Protein AF-A0A835SVF2-F1 (afdb_monomer)

Radius of gyration: 23.12 Å; Cα contacts (8 Å, |Δi|>4): 24; chains: 1; bounding box: 66×24×52 Å

InterPro domains:
  IPR026771 Transmembrane protein 218 [PTHR31622] (1-108)

Mean predicted aligned error: 14.04 Å

Secondary structure (DSSP, 8-state):
-HHHHHHHHHHHHHHHHHHHHHHHHHTTSTTHHHHHHHHHHHHHHHHHHHHHS---SSPPPPPTT--TTHHHHHHHHHHHHHHHHHHHHHHHHHHHSPP--SS---HHHHHHHHHHH-

Sequence (118 aa):
MVAGVGVGVFLIFFFLALSIAICLIGSRTKFRWAIYTASAAMFGIVALVLIASPKGTQPPKPPYGYNQTIIPMAIIMSFLCLGVLLGGLFLLVAHVLPPLYARPLSYHLDILEERRRT

Foldseek 3Di:
DVVVVVVLLVVLVVLVVVLVVQLLVLVPDPPNPVSNVVSVVVSVVSVVCVVPPDDPPDDPDDPPPDDPVPVVVVVVVSVVVVVVVVVVVVVVSCVPDDPPPPPPPDVVVVVVVVVVVD

pLDDT: mean 70.43, std 7.23, range [46.84, 80.88]

Structure (mmCIF, N/CA/C/O backbone):
data_AF-A0A835SVF2-F1
#
_entry.id   AF-A0A835SVF2-F1
#
loop_
_atom_site.group_PDB
_atom_site.id
_atom_site.type_symbol
_atom_site.label_atom_id
_atom_site.label_alt_id
_atom_site.label_comp_id
_atom_site.label_asym_id
_atom_site.label_entity_id
_atom_site.label_seq_id
_atom_site.pdbx_PDB_ins_code
_atom_site.Cartn_x
_atom_site.Cartn_y
_atom_site.Cartn_z
_atom_site.occupancy
_atom_site.B_iso_or_equiv
_atom_site.auth_seq_id
_atom_site.auth_comp_id
_atom_site.auth_asym_id
_atom_site.auth_atom_id
_atom_site.pdbx_PDB_model_num
ATOM 1 N N . MET A 1 1 ? -19.468 -2.975 14.981 1.00 46.84 1 MET A N 1
ATOM 2 C CA . MET A 1 1 ? -18.316 -2.040 14.982 1.00 46.84 1 MET A CA 1
ATOM 3 C C . MET A 1 1 ? -17.042 -2.657 14.426 1.00 46.84 1 MET A C 1
ATOM 5 O O . MET A 1 1 ? -16.422 -2.029 13.581 1.00 46.84 1 MET A O 1
ATOM 9 N N . VAL A 1 2 ? -16.700 -3.896 14.799 1.00 50.59 2 VAL A N 1
ATOM 10 C CA . VAL A 1 2 ? -15.557 -4.640 14.224 1.00 50.59 2 VAL A CA 1
ATOM 11 C C . VAL A 1 2 ? -15.652 -4.781 12.696 1.00 50.59 2 VAL A C 1
ATOM 13 O O . VAL A 1 2 ? -14.657 -4.599 12.003 1.00 50.59 2 VAL A O 1
ATOM 16 N N . ALA A 1 3 ? -16.862 -4.992 12.162 1.00 53.47 3 ALA A N 1
ATOM 17 C CA . ALA A 1 3 ? -17.088 -5.105 10.719 1.00 53.47 3 ALA A CA 1
ATOM 18 C C . ALA A 1 3 ? -16.679 -3.846 9.924 1.00 53.47 3 ALA A C 1
ATOM 20 O O . ALA A 1 3 ? -16.124 -3.973 8.843 1.00 53.47 3 ALA A O 1
ATOM 21 N N . GLY A 1 4 ? -16.885 -2.635 10.459 1.00 59.44 4 GLY A N 1
ATOM 22 C CA . GLY A 1 4 ? -16.546 -1.395 9.743 1.00 59.44 4 GLY A CA 1
ATOM 23 C C . GLY A 1 4 ? -15.038 -1.153 9.646 1.00 59.44 4 GLY A C 1
ATOM 24 O O . GLY A 1 4 ? -14.535 -0.773 8.592 1.00 59.44 4 GLY A O 1
ATOM 25 N N . VAL A 1 5 ? -14.305 -1.443 10.727 1.00 64.31 5 VAL A N 1
ATOM 26 C CA . VAL A 1 5 ? -12.836 -1.356 10.743 1.00 64.31 5 VAL A CA 1
ATOM 27 C C . VAL A 1 5 ? -12.238 -2.414 9.815 1.00 64.31 5 VAL A C 1
ATOM 29 O O . VAL A 1 5 ? -11.357 -2.098 9.021 1.00 64.31 5 VAL A O 1
ATOM 32 N N . GLY A 1 6 ? -12.771 -3.641 9.849 1.00 64.38 6 GLY A N 1
ATOM 33 C CA . GLY A 1 6 ? -12.344 -4.721 8.958 1.00 64.38 6 GLY A CA 1
ATOM 34 C C . GLY A 1 6 ? -12.550 -4.390 7.480 1.00 64.38 6 GLY A C 1
ATOM 35 O O . GLY A 1 6 ? -11.632 -4.567 6.687 1.00 64.38 6 GLY A O 1
ATOM 36 N N . VAL A 1 7 ? -13.713 -3.842 7.112 1.00 70.31 7 VAL A N 1
ATOM 37 C CA . VAL A 1 7 ? -14.015 -3.461 5.720 1.00 70.31 7 VAL A CA 1
ATOM 38 C C . VAL A 1 7 ? -13.109 -2.326 5.237 1.00 70.31 7 VAL A C 1
ATOM 40 O O . VAL A 1 7 ? -12.603 -2.393 4.120 1.00 70.31 7 VAL A O 1
ATOM 43 N N . GLY A 1 8 ? -12.843 -1.315 6.071 1.00 69.44 8 GLY A N 1
ATOM 44 C CA . GLY A 1 8 ? -11.928 -0.224 5.716 1.00 69.44 8 GLY A CA 1
ATOM 45 C C . GLY A 1 8 ? -10.496 -0.711 5.481 1.00 69.44 8 GLY A C 1
ATOM 46 O O . GLY A 1 8 ? -9.892 -0.393 4.460 1.00 69.44 8 GLY A O 1
ATOM 47 N N . VAL A 1 9 ? -9.976 -1.543 6.387 1.00 71.19 9 VAL A N 1
ATOM 48 C CA . VAL A 1 9 ? -8.636 -2.139 6.255 1.00 71.19 9 VAL A CA 1
ATOM 49 C C . VAL A 1 9 ? -8.558 -3.060 5.032 1.00 71.19 9 VAL A C 1
ATOM 51 O O . VAL A 1 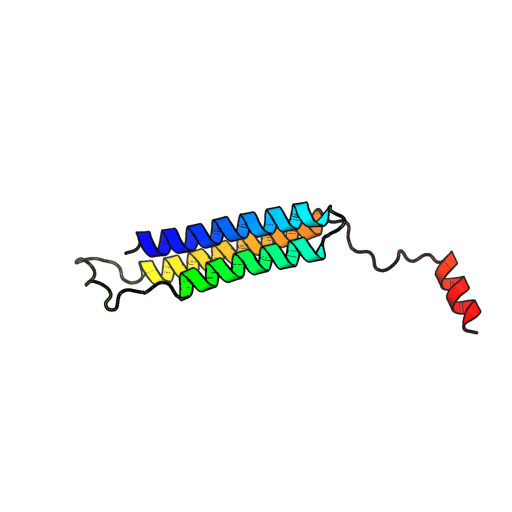9 ? -7.582 -3.001 4.287 1.00 71.19 9 VAL A O 1
ATOM 54 N N . PHE A 1 10 ? -9.597 -3.859 4.776 1.00 72.69 10 PHE A N 1
ATOM 55 C CA . PHE A 1 10 ? -9.665 -4.742 3.611 1.00 72.69 10 PHE A CA 1
ATOM 56 C C . PHE A 1 10 ? -9.679 -3.964 2.288 1.00 72.69 10 PHE A C 1
ATOM 58 O O . PHE A 1 10 ? -8.969 -4.327 1.352 1.00 72.69 10 PHE A O 1
ATOM 65 N N . LEU A 1 11 ? -10.431 -2.862 2.212 1.00 75.19 11 LEU A N 1
ATOM 66 C CA . LEU A 1 11 ? -10.450 -1.998 1.031 1.00 75.19 11 LEU A CA 1
ATOM 67 C C . LEU A 1 11 ? -9.089 -1.346 0.785 1.00 75.19 11 LEU A C 1
ATOM 69 O O . LEU A 1 11 ? -8.611 -1.373 -0.346 1.00 75.19 11 LEU A O 1
ATOM 73 N N . ILE A 1 12 ? -8.433 -0.822 1.827 1.00 74.31 12 ILE A N 1
ATOM 74 C CA . ILE A 1 12 ? -7.072 -0.275 1.702 1.00 74.31 12 ILE A CA 1
ATOM 75 C C . ILE A 1 12 ? -6.126 -1.352 1.165 1.00 74.31 12 ILE A C 1
ATOM 77 O O . ILE A 1 12 ? -5.353 -1.079 0.249 1.00 74.31 12 ILE A O 1
ATOM 81 N N . PHE A 1 13 ? -6.219 -2.577 1.687 1.00 71.88 13 PHE A N 1
ATOM 82 C CA . PHE A 1 13 ? -5.396 -3.700 1.249 1.00 71.88 13 PHE A CA 1
ATOM 83 C C . PHE A 1 13 ? -5.615 -4.046 -0.231 1.00 71.88 13 PHE A C 1
ATOM 85 O O . PHE A 1 13 ? -4.657 -4.186 -0.992 1.00 71.88 13 PHE A O 1
ATOM 92 N N . PHE A 1 14 ? -6.874 -4.130 -0.660 1.00 75.75 14 PHE A N 1
ATOM 93 C CA . PHE A 1 14 ? -7.238 -4.417 -2.044 1.00 75.75 14 PHE A CA 1
ATOM 94 C C . PHE A 1 14 ? -6.754 -3.322 -3.007 1.00 75.75 14 PHE A C 1
ATOM 96 O O . PHE A 1 14 ? -6.138 -3.620 -4.031 1.00 75.75 14 PHE A O 1
ATOM 103 N N . PHE A 1 15 ? -6.957 -2.049 -2.656 1.00 76.12 15 PHE A N 1
ATOM 104 C CA . PHE A 1 15 ? -6.486 -0.918 -3.459 1.00 76.12 15 PHE A CA 1
ATOM 105 C C . PHE A 1 15 ? -4.959 -0.820 -3.512 1.00 76.12 15 PHE A C 1
ATOM 107 O O . PHE A 1 15 ? -4.410 -0.478 -4.557 1.00 76.12 15 PHE A O 1
ATOM 114 N N . LEU A 1 16 ? -4.268 -1.144 -2.417 1.00 73.62 16 LEU A N 1
ATOM 115 C CA . LEU A 1 16 ? -2.809 -1.205 -2.369 1.00 73.62 16 LEU A CA 1
ATOM 116 C C . LEU A 1 16 ? -2.269 -2.325 -3.272 1.00 73.62 16 LEU A C 1
ATOM 118 O O . LEU A 1 16 ? -1.357 -2.100 -4.059 1.00 73.62 16 LEU A O 1
ATOM 122 N N . ALA A 1 17 ? -2.846 -3.526 -3.205 1.00 72.19 17 ALA A N 1
ATOM 123 C CA . ALA A 1 17 ? -2.434 -4.636 -4.060 1.00 72.19 17 ALA A CA 1
ATOM 124 C C . ALA A 1 17 ? -2.643 -4.311 -5.550 1.00 72.19 17 ALA A C 1
ATOM 126 O O . ALA A 1 17 ? -1.754 -4.549 -6.371 1.00 72.19 17 ALA A O 1
ATOM 127 N N . LEU A 1 18 ? -3.784 -3.702 -5.894 1.00 72.31 18 LEU A N 1
ATOM 128 C CA . LEU A 1 18 ? -4.065 -3.238 -7.253 1.00 72.31 18 LEU A CA 1
ATOM 129 C C . LEU A 1 18 ? -3.102 -2.140 -7.705 1.00 72.31 18 LEU A C 1
ATOM 131 O O . LEU A 1 18 ? -2.600 -2.206 -8.826 1.00 72.31 18 LEU A O 1
ATOM 135 N N . SER A 1 19 ? -2.812 -1.150 -6.856 1.00 69.94 19 SER A N 1
ATOM 136 C CA . SER A 1 19 ? -1.905 -0.059 -7.221 1.00 69.94 19 SER A CA 1
ATOM 137 C C . SER A 1 19 ? -0.510 -0.590 -7.538 1.00 69.94 19 SER A C 1
ATOM 139 O O . SER A 1 19 ? 0.089 -0.172 -8.529 1.00 69.94 19 SER A O 1
ATOM 141 N N . ILE A 1 20 ? -0.024 -1.580 -6.784 1.00 70.25 20 ILE A N 1
ATOM 142 C CA . ILE A 1 20 ? 1.284 -2.170 -7.049 1.00 70.25 20 ILE A CA 1
ATOM 143 C C . ILE A 1 20 ? 1.265 -3.067 -8.294 1.00 70.25 20 ILE A C 1
ATOM 145 O O . ILE A 1 20 ? 2.205 -3.015 -9.087 1.00 70.25 20 ILE A O 1
ATOM 149 N N . ALA A 1 21 ? 0.195 -3.833 -8.530 1.00 69.81 21 ALA A N 1
ATOM 150 C CA . ALA A 1 21 ? 0.039 -4.594 -9.771 1.00 69.81 21 ALA A CA 1
ATOM 151 C C . ALA A 1 21 ? 0.073 -3.672 -11.006 1.00 69.81 21 ALA A C 1
ATOM 153 O O . ALA A 1 21 ? 0.785 -3.945 -11.974 1.00 69.81 21 ALA A O 1
ATOM 154 N N . ILE A 1 22 ? -0.619 -2.530 -10.938 1.00 70.50 22 ILE A N 1
ATOM 155 C CA . ILE A 1 22 ? -0.616 -1.500 -11.985 1.00 70.50 22 ILE A CA 1
ATOM 156 C C . ILE A 1 22 ? 0.779 -0.877 -12.136 1.00 70.50 22 ILE A C 1
ATOM 158 O O . ILE A 1 22 ? 1.243 -0.692 -13.259 1.00 70.50 22 ILE A O 1
ATOM 162 N N . CYS A 1 23 ? 1.487 -0.607 -11.036 1.00 70.50 23 CYS A N 1
ATOM 163 C CA . CYS A 1 23 ? 2.875 -0.133 -11.061 1.00 70.50 23 CYS A CA 1
ATOM 164 C C . CYS A 1 23 ? 3.830 -1.132 -11.734 1.00 70.50 23 CYS A C 1
ATOM 166 O O . CYS A 1 23 ? 4.692 -0.733 -12.518 1.00 70.50 23 CYS A O 1
ATOM 168 N N . LEU A 1 24 ? 3.680 -2.430 -11.457 1.00 66.62 24 LEU A N 1
ATOM 169 C CA . LEU A 1 24 ? 4.486 -3.493 -12.061 1.00 66.62 24 LEU A CA 1
ATOM 170 C C . LEU A 1 24 ? 4.245 -3.601 -13.570 1.00 66.62 24 LEU A C 1
ATOM 172 O O . LEU A 1 24 ? 5.200 -3.636 -14.348 1.00 66.62 24 LEU A O 1
ATOM 176 N N . ILE A 1 25 ? 2.978 -3.591 -13.988 1.00 69.38 25 ILE A N 1
ATOM 177 C CA . ILE A 1 25 ? 2.587 -3.593 -15.404 1.00 69.38 25 ILE A CA 1
ATOM 178 C C . ILE A 1 25 ? 3.088 -2.312 -16.090 1.00 69.38 25 ILE A C 1
ATOM 180 O O . ILE A 1 25 ? 3.687 -2.365 -17.165 1.00 69.38 25 ILE A O 1
ATOM 184 N N . GLY A 1 26 ? 2.929 -1.161 -15.435 1.00 64.19 26 GLY A N 1
ATOM 185 C CA . GLY A 1 26 ? 3.365 0.143 -15.927 1.00 64.19 26 GLY A CA 1
ATOM 186 C C . GLY A 1 26 ? 4.875 0.260 -16.113 1.00 64.19 26 GLY A C 1
ATOM 187 O O . GLY A 1 26 ? 5.322 0.904 -17.064 1.00 64.19 26 GLY A O 1
ATOM 188 N N . SER A 1 27 ? 5.669 -0.432 -15.288 1.00 63.97 27 SER A N 1
ATOM 189 C CA . SER A 1 27 ? 7.132 -0.487 -15.405 1.00 63.97 27 SER A CA 1
ATOM 190 C C . SER A 1 27 ? 7.617 -1.093 -16.732 1.00 63.97 27 SER A C 1
ATOM 192 O O . SER A 1 27 ? 8.739 -0.819 -17.167 1.00 63.97 27 SER A O 1
ATOM 194 N N . ARG A 1 28 ? 6.779 -1.867 -17.435 1.00 64.38 28 ARG A N 1
ATOM 195 C CA . ARG A 1 28 ? 7.079 -2.397 -18.778 1.00 64.38 28 ARG A CA 1
ATOM 196 C C . ARG A 1 28 ? 6.759 -1.417 -19.915 1.00 64.38 28 ARG A C 1
ATOM 198 O O . ARG A 1 28 ? 7.152 -1.669 -21.049 1.00 6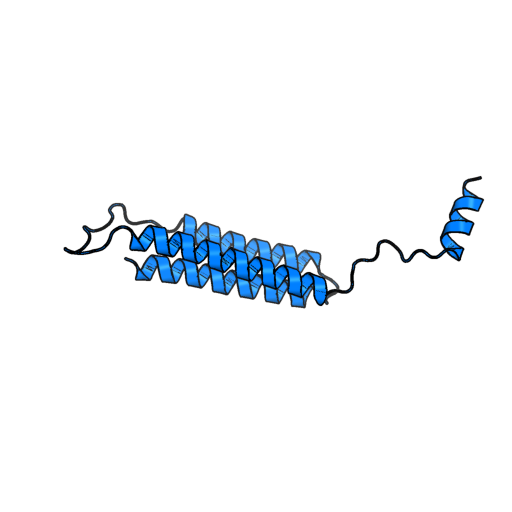4.38 28 ARG A O 1
ATOM 205 N N . THR A 1 29 ? 6.068 -0.312 -19.639 1.00 68.44 29 THR A N 1
ATOM 206 C CA . THR A 1 29 ? 5.611 0.642 -20.663 1.00 68.44 29 THR A CA 1
ATOM 207 C C . THR A 1 29 ? 6.539 1.856 -20.783 1.00 68.44 29 THR A C 1
ATOM 209 O O . THR A 1 29 ? 7.289 2.180 -19.865 1.00 68.44 29 THR A O 1
ATOM 212 N N . LYS A 1 30 ? 6.475 2.570 -21.914 1.00 62.84 30 LYS A N 1
ATOM 213 C CA . LYS A 1 30 ? 7.297 3.766 -22.192 1.00 62.84 30 LYS A CA 1
ATOM 214 C C . LYS A 1 30 ? 6.977 4.958 -21.263 1.00 62.84 30 LYS A C 1
ATOM 216 O O . LYS A 1 30 ? 7.811 5.842 -21.109 1.00 62.84 30 LYS A O 1
ATOM 221 N N . PHE A 1 31 ? 5.811 4.956 -20.604 1.00 64.62 31 PHE A N 1
ATOM 222 C CA . PHE A 1 31 ? 5.297 6.041 -19.751 1.00 64.62 31 PHE A CA 1
ATOM 223 C C . PHE A 1 31 ? 5.321 5.696 -18.252 1.00 64.62 31 PHE A C 1
ATOM 225 O O . PHE A 1 31 ? 4.365 5.949 -17.521 1.00 64.62 31 PHE A O 1
ATOM 232 N N . ARG A 1 32 ? 6.441 5.137 -17.779 1.00 64.94 32 ARG A N 1
ATOM 233 C CA . ARG A 1 32 ? 6.647 4.691 -16.387 1.00 64.94 32 ARG A CA 1
ATOM 234 C C . ARG A 1 32 ? 6.209 5.733 -15.351 1.00 64.94 32 ARG A C 1
ATOM 236 O O . ARG A 1 32 ? 5.385 5.443 -14.492 1.00 64.94 32 ARG A O 1
ATOM 243 N N . TRP A 1 33 ? 6.724 6.956 -15.469 1.00 57.47 33 TRP A N 1
ATOM 244 C CA . TRP A 1 33 ? 6.498 8.035 -14.501 1.00 57.47 33 TRP A CA 1
ATOM 245 C C . TRP A 1 33 ? 5.030 8.444 -14.369 1.00 57.47 33 TRP A C 1
ATOM 247 O O . TRP A 1 33 ? 4.569 8.660 -13.255 1.00 57.47 33 TRP A O 1
ATOM 257 N N . ALA A 1 34 ? 4.285 8.490 -15.477 1.00 69.12 34 ALA A N 1
ATOM 258 C CA . ALA A 1 34 ? 2.872 8.866 -15.464 1.00 69.12 34 ALA A CA 1
ATOM 259 C C . ALA A 1 34 ? 1.998 7.817 -14.757 1.00 69.12 34 ALA A C 1
ATOM 261 O O . ALA A 1 34 ? 1.030 8.160 -14.086 1.00 69.12 34 ALA A O 1
ATOM 262 N N . ILE A 1 35 ? 2.354 6.536 -14.877 1.00 70.75 35 ILE A N 1
ATOM 263 C CA . ILE A 1 35 ? 1.597 5.445 -14.255 1.00 70.75 35 ILE A CA 1
ATOM 264 C C . ILE A 1 35 ? 1.869 5.393 -12.748 1.00 70.75 35 ILE A C 1
ATOM 266 O O . ILE A 1 35 ? 0.933 5.204 -11.975 1.00 70.75 35 ILE A O 1
ATOM 270 N N . TYR A 1 36 ? 3.116 5.627 -12.321 1.00 69.12 36 TYR A N 1
ATOM 271 C CA . TYR A 1 36 ? 3.463 5.717 -10.899 1.00 69.12 36 TYR A CA 1
ATOM 272 C C . TYR A 1 36 ? 2.785 6.902 -10.200 1.00 69.12 36 TYR A C 1
ATOM 274 O O . TYR A 1 36 ? 2.283 6.753 -9.088 1.00 69.12 36 TYR A O 1
ATOM 282 N N . THR A 1 37 ? 2.745 8.080 -10.830 1.00 73.56 37 THR A N 1
ATOM 283 C CA . THR A 1 37 ? 2.087 9.250 -10.229 1.00 73.56 37 THR A CA 1
ATOM 284 C C . THR A 1 37 ? 0.571 9.087 -10.193 1.00 73.56 37 THR A C 1
ATOM 286 O O . THR A 1 37 ? -0.046 9.423 -9.185 1.00 73.56 37 THR A O 1
ATOM 289 N N . ALA A 1 38 ? -0.033 8.512 -11.238 1.00 73.88 38 ALA A N 1
ATOM 290 C CA . ALA A 1 38 ? -1.467 8.242 -11.278 1.00 73.88 38 ALA A CA 1
ATOM 291 C C . ALA A 1 38 ? -1.900 7.196 -10.236 1.00 73.88 38 ALA A C 1
ATOM 293 O O . ALA A 1 38 ? -2.920 7.384 -9.569 1.00 73.88 38 ALA A O 1
ATOM 294 N N . SER A 1 39 ? -1.129 6.118 -10.052 1.00 75.25 39 SER A N 1
ATOM 295 C CA . SER A 1 39 ? -1.437 5.089 -9.051 1.00 75.25 39 SER A CA 1
ATOM 296 C C . SER A 1 39 ? -1.268 5.609 -7.620 1.00 75.25 39 SER A C 1
ATOM 298 O O . SER A 1 39 ? -2.126 5.356 -6.771 1.00 75.25 39 SER A O 1
ATOM 300 N N . ALA A 1 40 ? -0.219 6.398 -7.361 1.00 74.88 40 ALA A N 1
ATOM 301 C CA . ALA A 1 40 ? -0.007 7.055 -6.075 1.00 74.88 40 ALA A CA 1
ATOM 302 C C . ALA A 1 40 ? -1.112 8.079 -5.764 1.00 74.88 40 ALA A C 1
ATOM 304 O O . ALA A 1 40 ? -1.613 8.118 -4.640 1.00 74.88 40 ALA A O 1
ATOM 305 N N . ALA A 1 41 ? -1.542 8.861 -6.760 1.00 77.06 41 ALA A N 1
ATOM 306 C CA . ALA A 1 41 ? -2.636 9.819 -6.615 1.00 77.06 41 ALA A CA 1
ATOM 307 C C . ALA A 1 41 ? -3.974 9.123 -6.316 1.00 77.06 41 ALA A C 1
ATOM 309 O O . ALA A 1 41 ? -4.660 9.511 -5.374 1.00 77.06 41 ALA A O 1
ATOM 310 N N . MET A 1 42 ? -4.319 8.057 -7.050 1.00 73.94 42 MET A N 1
ATOM 311 C CA . MET A 1 42 ? -5.510 7.233 -6.787 1.00 73.94 42 MET A CA 1
ATOM 312 C C . MET A 1 42 ? -5.531 6.703 -5.349 1.00 73.94 42 MET A C 1
ATOM 314 O O . MET A 1 42 ? -6.534 6.848 -4.650 1.00 73.94 42 MET A O 1
ATOM 318 N N . PHE A 1 43 ? -4.415 6.138 -4.878 1.00 77.12 43 PHE A N 1
ATOM 319 C CA . PHE A 1 43 ? -4.317 5.631 -3.509 1.00 77.12 43 PHE A CA 1
ATOM 320 C C . PHE A 1 43 ? -4.435 6.753 -2.467 1.00 77.12 43 PHE A C 1
ATOM 322 O O . PHE A 1 43 ? -5.157 6.609 -1.480 1.00 77.12 43 PHE A O 1
ATOM 329 N N . GLY A 1 44 ? -3.785 7.896 -2.709 1.00 76.69 44 GLY A N 1
ATOM 330 C CA . GLY A 1 44 ? -3.867 9.072 -1.843 1.00 76.69 44 GLY A CA 1
ATOM 331 C C . GLY A 1 44 ? -5.289 9.620 -1.712 1.00 76.69 44 GLY A C 1
ATOM 332 O O . GLY A 1 44 ? -5.718 9.946 -0.608 1.00 76.69 44 GLY A O 1
ATOM 333 N N . ILE A 1 45 ? -6.052 9.654 -2.809 1.00 80.88 45 ILE A N 1
ATOM 334 C CA . ILE A 1 45 ? -7.454 10.093 -2.801 1.00 80.88 45 ILE A CA 1
ATOM 335 C C . ILE A 1 45 ? -8.312 9.136 -1.969 1.00 80.88 45 ILE A C 1
ATOM 337 O O . ILE A 1 45 ? -9.074 9.591 -1.119 1.00 80.88 45 ILE A O 1
ATOM 341 N N . VAL A 1 46 ? -8.165 7.819 -2.147 1.00 76.69 46 VAL A N 1
ATOM 342 C CA . VAL A 1 46 ? -8.914 6.823 -1.356 1.00 76.69 46 VAL A CA 1
ATOM 343 C C . VAL A 1 46 ? -8.581 6.943 0.134 1.00 76.69 46 VAL A C 1
ATOM 345 O O . VAL A 1 46 ? -9.486 6.933 0.970 1.00 76.69 46 VAL A O 1
ATOM 348 N N . ALA A 1 47 ? -7.303 7.122 0.477 1.00 74.88 47 ALA A N 1
ATOM 349 C CA . ALA A 1 47 ? -6.875 7.337 1.856 1.00 74.88 47 ALA A CA 1
ATOM 350 C C . ALA A 1 47 ? -7.465 8.629 2.447 1.00 74.88 47 ALA A C 1
ATOM 352 O O . ALA A 1 47 ? -7.979 8.610 3.565 1.00 74.88 47 ALA A O 1
ATOM 353 N N . LEU A 1 48 ? -7.459 9.731 1.692 1.00 79.50 48 LEU A N 1
ATOM 354 C CA . LEU A 1 48 ? -8.061 10.999 2.111 1.00 79.50 48 LEU A CA 1
ATOM 355 C C . LEU A 1 48 ? -9.569 10.877 2.325 1.00 79.50 48 LEU A C 1
ATOM 357 O O . LEU A 1 48 ? -10.071 11.356 3.337 1.00 79.50 48 LEU A O 1
ATOM 361 N N . VAL A 1 49 ? -10.282 10.198 1.425 1.00 78.44 49 VAL A N 1
ATOM 362 C CA . VAL A 1 49 ? -11.726 9.948 1.554 1.00 78.44 49 VAL A CA 1
ATOM 363 C C . VAL A 1 49 ? -12.025 9.125 2.806 1.00 78.44 49 VAL A C 1
ATOM 365 O O . VAL A 1 49 ? -12.952 9.445 3.544 1.00 78.44 49 VAL A O 1
ATOM 368 N N . LEU A 1 50 ? -11.219 8.101 3.099 1.00 72.75 50 LEU A N 1
ATOM 369 C CA . LEU A 1 50 ? -11.375 7.293 4.312 1.00 72.75 50 LEU A CA 1
ATOM 370 C C . LEU A 1 50 ? -11.081 8.087 5.593 1.00 72.75 50 LEU A C 1
ATOM 372 O O . LEU A 1 50 ? -11.752 7.880 6.603 1.00 72.75 50 LEU A O 1
ATOM 376 N N . ILE A 1 51 ? -10.106 9.000 5.562 1.00 73.00 51 ILE A N 1
ATOM 377 C CA . ILE A 1 51 ? -9.776 9.874 6.698 1.00 73.00 51 ILE A CA 1
ATOM 378 C C . ILE A 1 51 ? -10.870 10.923 6.923 1.00 73.00 51 ILE A C 1
ATOM 380 O O . ILE A 1 51 ? -11.249 11.157 8.071 1.00 73.00 51 ILE A O 1
ATOM 384 N N . ALA A 1 52 ? -11.370 11.528 5.844 1.00 77.06 52 ALA A N 1
ATOM 385 C CA . ALA A 1 52 ? -12.422 12.541 5.863 1.00 77.06 52 ALA A CA 1
ATOM 386 C C . ALA A 1 52 ? -13.814 11.956 6.145 1.00 77.06 52 ALA A C 1
ATOM 388 O O . ALA A 1 52 ? -14.739 12.703 6.465 1.00 77.06 52 ALA A O 1
ATOM 389 N N . SER A 1 53 ? -13.971 10.633 6.037 1.00 75.19 53 SER A N 1
ATOM 390 C CA . SER A 1 53 ? -15.235 9.964 6.315 1.00 75.19 53 SER A CA 1
ATOM 391 C C . SER A 1 53 ? -15.652 10.206 7.773 1.00 75.19 53 SER A C 1
ATOM 393 O O . SER A 1 53 ? -14.860 9.942 8.688 1.00 75.19 53 SER A O 1
ATOM 395 N N . PRO A 1 54 ? -16.867 10.731 8.017 1.00 63.09 54 PRO A N 1
ATOM 396 C CA . PRO A 1 54 ? -17.307 11.129 9.344 1.00 63.09 54 PRO A CA 1
ATOM 397 C C . PRO A 1 54 ? -17.342 9.916 10.270 1.00 63.09 54 PRO A C 1
ATOM 399 O O . PRO A 1 54 ? -18.140 8.989 10.122 1.00 63.09 54 PRO A 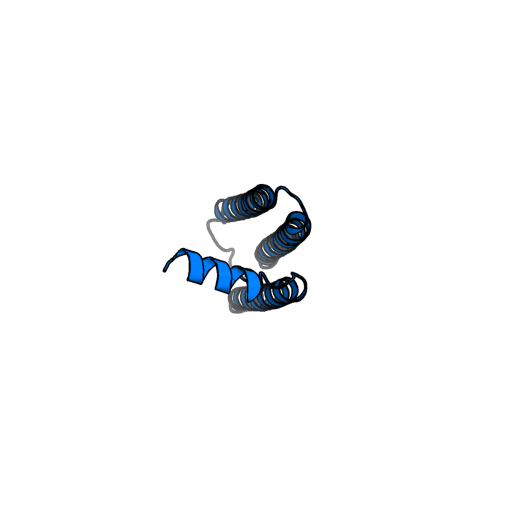O 1
ATOM 402 N N . LYS A 1 55 ? -16.446 9.930 11.254 1.00 63.66 55 LYS A N 1
ATOM 403 C CA . LYS A 1 55 ? -16.411 8.938 12.324 1.00 63.66 55 LYS A CA 1
ATOM 404 C C . LYS A 1 55 ? -17.501 9.325 13.319 1.00 63.66 55 LYS A C 1
ATOM 406 O O . LYS A 1 55 ? -17.542 10.468 13.767 1.00 63.66 55 LYS A O 1
ATOM 411 N N . GLY A 1 56 ? -18.405 8.395 13.626 1.00 60.91 56 GLY A N 1
ATOM 412 C CA . GLY A 1 56 ? -19.482 8.630 14.591 1.00 60.91 56 GLY A CA 1
ATOM 413 C C . GLY A 1 56 ? -18.939 9.206 15.904 1.00 60.91 56 GLY A C 1
ATOM 414 O O . GLY A 1 56 ? -17.916 8.749 16.409 1.00 60.91 56 GLY A O 1
ATOM 415 N N . THR A 1 57 ? -19.620 10.221 16.435 1.00 61.72 57 THR A N 1
ATOM 416 C CA . THR A 1 57 ? -19.171 11.051 17.568 1.00 61.72 57 THR A CA 1
ATOM 417 C C . THR A 1 57 ? -19.092 10.305 18.897 1.00 61.72 57 THR A C 1
ATOM 419 O O . THR A 1 57 ? -18.454 10.790 19.829 1.00 61.72 57 THR A O 1
ATOM 422 N N . GLN A 1 58 ? -19.706 9.123 19.000 1.00 62.06 58 GLN A N 1
ATOM 423 C CA . GLN A 1 58 ? -19.624 8.274 20.181 1.00 62.06 58 GLN A CA 1
ATOM 424 C C . GLN A 1 58 ? -19.466 6.803 19.784 1.00 62.06 58 GLN A C 1
ATOM 426 O O . GLN A 1 58 ? -20.269 6.292 18.996 1.00 62.06 58 GLN A O 1
ATOM 431 N N . PRO A 1 59 ? -18.465 6.091 20.334 1.00 63.06 59 PRO A N 1
ATOM 432 C CA . PRO A 1 59 ? -18.442 4.645 20.240 1.00 63.06 59 PRO A CA 1
ATOM 433 C C . PRO A 1 59 ? -19.655 4.099 21.028 1.00 63.06 59 PRO A C 1
ATOM 435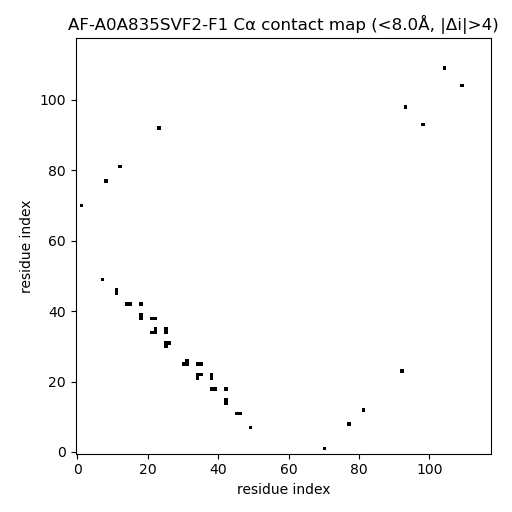 O O . PRO A 1 59 ? -19.753 4.358 22.228 1.00 63.06 59 PRO A O 1
ATOM 438 N N . PRO A 1 60 ? -20.608 3.377 20.404 1.00 68.25 60 PRO A N 1
ATOM 439 C CA . PRO A 1 60 ? -21.678 2.695 21.104 1.00 68.25 60 PRO A CA 1
ATOM 440 C C . PRO A 1 60 ? -21.091 1.807 22.188 1.00 68.25 60 PRO A C 1
ATOM 442 O O . PRO A 1 60 ? -20.058 1.153 22.008 1.00 68.25 60 PRO A O 1
ATOM 445 N N . LYS A 1 61 ? -21.786 1.809 23.323 1.00 69.62 61 LYS A N 1
ATOM 446 C CA . LYS A 1 61 ? -21.391 1.067 24.508 1.00 69.62 61 LYS A CA 1
ATOM 447 C C . LYS A 1 61 ? -21.176 -0.401 24.118 1.00 69.62 61 LYS A C 1
ATOM 449 O O . LYS A 1 61 ? -22.085 -1.004 23.540 1.00 69.62 61 LYS A O 1
ATOM 454 N N . PRO A 1 62 ? -19.985 -0.965 24.371 1.00 68.00 62 PRO A N 1
ATOM 455 C CA . PRO A 1 62 ? -19.706 -2.336 23.991 1.00 68.00 62 PRO A CA 1
ATOM 456 C C . PRO A 1 62 ? -20.691 -3.278 24.707 1.00 68.00 62 PRO A C 1
ATOM 458 O O . PRO A 1 62 ? -20.995 -3.049 25.882 1.00 68.00 62 PRO A O 1
ATOM 461 N N . PRO A 1 63 ? -21.213 -4.313 24.024 1.00 74.75 63 PRO A N 1
ATOM 462 C CA . PRO A 1 63 ? -22.078 -5.305 24.652 1.00 74.75 63 PRO A CA 1
ATOM 463 C C . PRO A 1 63 ? -21.352 -5.999 25.815 1.00 74.75 63 PRO A C 1
ATOM 465 O O . PRO A 1 63 ? -20.123 -6.110 25.823 1.00 74.75 63 PRO A O 1
ATOM 468 N N . TYR A 1 64 ? -22.110 -6.440 26.821 1.00 73.25 64 TYR A N 1
ATOM 469 C CA . TYR A 1 64 ? -21.556 -7.055 28.030 1.00 73.25 64 TYR A CA 1
ATOM 470 C C . TYR A 1 64 ? -20.717 -8.293 27.660 1.00 73.25 64 TYR A C 1
ATOM 472 O O . TYR A 1 64 ? -21.181 -9.146 26.908 1.00 73.25 64 TYR A O 1
ATOM 480 N N . GLY A 1 65 ? -19.468 -8.364 28.136 1.00 76.00 65 GLY A N 1
ATOM 481 C CA . GLY A 1 65 ? -18.510 -9.420 27.769 1.00 76.00 65 GLY A CA 1
ATOM 482 C C . GLY A 1 65 ? -17.641 -9.135 26.533 1.00 76.00 65 GLY A C 1
ATOM 483 O O . GLY A 1 65 ? -16.832 -9.978 26.150 1.00 76.00 65 GLY A O 1
ATOM 484 N N . TYR A 1 66 ? -17.754 -7.960 25.906 1.00 72.38 66 TYR A N 1
ATOM 485 C CA . TYR A 1 66 ? -16.885 -7.589 24.788 1.00 72.38 66 TYR A CA 1
ATOM 486 C C . TYR A 1 66 ? -15.441 -7.349 25.244 1.00 72.38 66 TYR A C 1
ATOM 488 O O . TYR A 1 66 ? -15.156 -6.443 26.033 1.00 72.38 66 TYR A O 1
ATOM 496 N N . ASN A 1 67 ? -14.511 -8.126 24.692 1.00 74.25 67 ASN A N 1
ATOM 497 C CA . ASN A 1 67 ? -13.093 -7.944 24.956 1.00 74.25 67 ASN A CA 1
ATOM 498 C C . ASN A 1 67 ? -12.564 -6.700 24.218 1.00 74.25 67 ASN A C 1
ATOM 500 O O . ASN A 1 67 ? -12.375 -6.700 23.000 1.00 74.25 67 ASN A O 1
ATOM 504 N N . GLN A 1 68 ? -12.298 -5.634 24.974 1.00 75.25 68 GLN A N 1
ATOM 505 C CA . GLN A 1 68 ? -11.839 -4.350 24.440 1.00 75.25 68 GLN A CA 1
ATOM 506 C C . GLN A 1 68 ? -10.442 -4.413 23.794 1.00 75.25 68 GLN A C 1
ATOM 508 O O . GLN A 1 68 ? -10.097 -3.527 23.015 1.00 75.25 68 GLN A O 1
ATOM 513 N N . THR A 1 69 ? -9.664 -5.475 24.037 1.00 78.94 69 THR A N 1
ATOM 514 C CA . THR A 1 69 ? -8.342 -5.666 23.410 1.00 78.94 69 THR A CA 1
ATOM 515 C C . THR A 1 69 ? -8.406 -6.164 21.964 1.00 78.94 69 THR A C 1
ATOM 517 O O . THR A 1 69 ? -7.433 -6.012 21.232 1.00 78.94 69 THR A O 1
ATOM 520 N N . ILE A 1 70 ? -9.550 -6.679 21.496 1.00 76.62 70 ILE A N 1
ATOM 521 C CA . ILE A 1 70 ? -9.688 -7.218 20.129 1.00 76.62 70 ILE A CA 1
ATOM 522 C C . ILE A 1 70 ? -9.425 -6.154 19.059 1.00 76.62 70 ILE A C 1
ATOM 524 O O . ILE A 1 70 ? -8.799 -6.441 18.043 1.00 76.62 70 ILE A O 1
ATOM 528 N N . ILE A 1 71 ? -9.879 -4.918 19.281 1.00 75.75 71 ILE A N 1
ATOM 529 C CA . ILE A 1 71 ? -9.733 -3.827 18.308 1.00 75.75 71 ILE A CA 1
ATOM 530 C C . ILE A 1 71 ? -8.259 -3.434 18.119 1.00 75.75 71 ILE A C 1
ATOM 532 O O . ILE A 1 71 ? -7.788 -3.495 16.983 1.00 75.75 71 ILE A O 1
ATOM 536 N N . PRO A 1 72 ? -7.498 -3.064 19.172 1.00 75.88 72 PRO A N 1
ATOM 537 C CA . PRO A 1 72 ? -6.086 -2.731 19.002 1.00 75.88 72 PRO A CA 1
ATOM 538 C C . PRO A 1 72 ? -5.269 -3.927 18.501 1.00 75.88 72 PRO A C 1
ATOM 540 O O . PRO A 1 72 ? -4.379 -3.741 17.675 1.00 75.88 72 PRO A O 1
ATOM 543 N N . MET A 1 73 ? -5.602 -5.156 18.914 1.00 77.56 73 MET A N 1
ATOM 544 C CA . MET A 1 73 ? -4.897 -6.344 18.432 1.00 77.56 73 MET A CA 1
ATOM 545 C C . MET A 1 73 ? -5.132 -6.584 16.933 1.00 77.56 73 MET A C 1
ATOM 547 O O . MET A 1 73 ? -4.181 -6.856 16.205 1.00 77.56 73 MET A O 1
ATOM 551 N N . ALA A 1 74 ? -6.365 -6.411 16.447 1.00 78.06 74 ALA A N 1
ATOM 552 C CA . ALA A 1 74 ? -6.685 -6.507 15.023 1.00 78.06 74 ALA A CA 1
ATOM 553 C C . ALA A 1 74 ? -5.963 -5.431 14.196 1.00 78.06 74 ALA A C 1
ATOM 555 O O . ALA A 1 74 ? -5.468 -5.720 13.108 1.00 78.06 74 ALA A O 1
ATOM 556 N N . ILE A 1 75 ? -5.847 -4.209 14.727 1.00 75.56 75 ILE A N 1
ATOM 557 C CA . ILE A 1 75 ? -5.095 -3.126 14.080 1.00 75.56 75 ILE A CA 1
ATOM 558 C C . ILE A 1 75 ? -3.615 -3.508 13.967 1.00 75.56 75 ILE A C 1
ATOM 560 O O . ILE A 1 75 ? -3.057 -3.468 12.872 1.00 75.56 75 ILE A O 1
ATOM 564 N N . ILE A 1 76 ? -2.985 -3.943 15.059 1.00 78.56 76 ILE A N 1
ATOM 565 C CA . ILE A 1 76 ? -1.570 -4.345 15.062 1.00 78.56 76 ILE A CA 1
ATOM 566 C C . ILE A 1 76 ? -1.329 -5.525 14.111 1.00 78.56 76 ILE A C 1
ATOM 568 O O . ILE A 1 76 ? -0.398 -5.484 13.307 1.00 78.56 76 ILE A O 1
ATOM 572 N N . MET A 1 77 ? -2.195 -6.542 14.143 1.00 75.75 77 MET A N 1
ATOM 573 C CA . MET A 1 77 ? -2.140 -7.681 13.221 1.00 75.75 77 MET A CA 1
ATOM 574 C C . MET A 1 77 ? -2.252 -7.239 11.761 1.00 75.75 77 MET A C 1
ATOM 576 O O . MET A 1 77 ? -1.511 -7.736 10.915 1.00 75.75 77 MET A 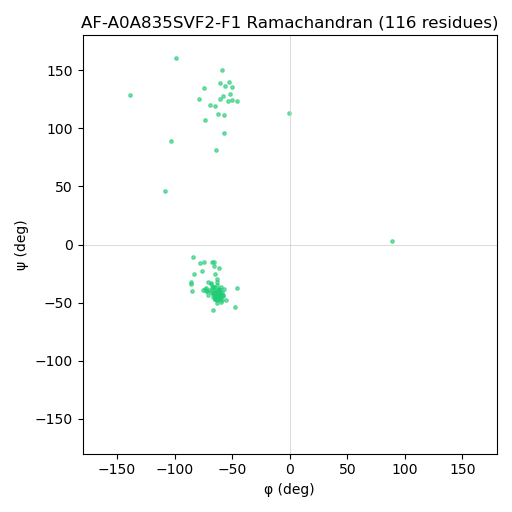O 1
ATOM 580 N N . SER A 1 78 ? -3.121 -6.271 11.459 1.00 75.31 78 SER A N 1
ATOM 581 C CA . SER A 1 78 ? -3.248 -5.741 10.101 1.00 75.31 78 SER A CA 1
ATOM 582 C C . SER A 1 78 ? -1.989 -5.005 9.632 1.00 75.31 78 SER A C 1
ATOM 584 O O . SER A 1 78 ? -1.557 -5.221 8.503 1.00 75.31 78 SER A O 1
ATOM 586 N N . PHE A 1 79 ? -1.340 -4.217 10.497 1.00 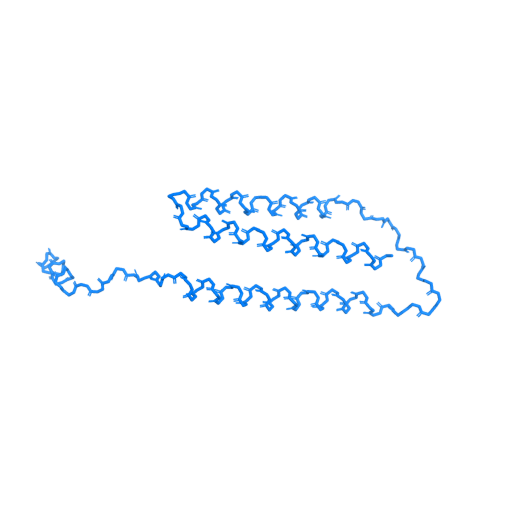76.19 79 PHE A N 1
ATOM 587 C CA . PHE A 1 79 ? -0.072 -3.552 10.176 1.00 76.19 79 PHE A CA 1
ATOM 588 C C . PHE A 1 79 ? 1.072 -4.543 9.963 1.00 76.19 79 PHE A C 1
ATOM 590 O O . PHE A 1 79 ? 1.849 -4.390 9.024 1.00 76.19 79 PHE A O 1
ATOM 597 N N . LEU A 1 80 ? 1.157 -5.581 10.796 1.00 80.25 80 LEU A N 1
ATOM 598 C CA . LEU A 1 80 ? 2.124 -6.666 10.625 1.00 80.25 80 LEU A CA 1
ATOM 599 C C . LEU A 1 80 ? 1.915 -7.396 9.297 1.00 80.25 80 LEU A C 1
ATOM 601 O O . LEU A 1 80 ? 2.865 -7.589 8.542 1.00 80.25 80 LEU A O 1
ATOM 605 N N . CYS A 1 81 ? 0.668 -7.745 8.979 1.00 79.25 81 CYS A N 1
ATOM 606 C CA . CYS A 1 81 ? 0.315 -8.397 7.723 1.00 79.25 81 CYS A CA 1
ATOM 607 C C . CYS A 1 81 ? 0.662 -7.513 6.512 1.00 79.25 81 CYS A C 1
ATOM 609 O O . CYS A 1 81 ? 1.265 -7.992 5.551 1.00 79.25 81 CYS A O 1
ATOM 611 N N . LEU A 1 82 ? 0.377 -6.207 6.597 1.00 74.12 82 LEU A N 1
ATOM 612 C CA . LEU A 1 82 ? 0.774 -5.215 5.597 1.00 74.12 82 LEU A CA 1
ATOM 613 C C . LEU A 1 82 ? 2.291 -5.165 5.421 1.00 74.12 82 LEU A C 1
ATOM 615 O O . LEU A 1 82 ? 2.760 -5.208 4.290 1.00 74.12 82 LEU A O 1
ATOM 619 N N . GLY A 1 83 ? 3.055 -5.110 6.512 1.00 74.31 83 GLY A N 1
ATOM 620 C CA . GLY A 1 83 ? 4.516 -5.076 6.462 1.00 74.31 83 GLY A CA 1
ATOM 621 C C . GLY A 1 83 ? 5.109 -6.307 5.774 1.00 74.31 83 GLY A C 1
ATOM 622 O O . GLY A 1 83 ? 5.970 -6.171 4.906 1.00 74.31 83 GLY A O 1
ATOM 623 N N . VAL A 1 84 ? 4.604 -7.501 6.101 1.00 80.88 84 VAL A N 1
ATOM 624 C CA . VAL A 1 84 ? 5.052 -8.759 5.482 1.00 80.88 84 VAL A CA 1
ATOM 625 C C . VAL A 1 84 ? 4.703 -8.797 3.996 1.00 80.88 84 VAL A C 1
ATOM 627 O O . VAL A 1 84 ? 5.554 -9.145 3.178 1.00 80.88 84 VAL A O 1
ATOM 630 N N . LEU A 1 85 ? 3.482 -8.404 3.628 1.00 76.38 85 LEU A N 1
ATOM 631 C CA . LEU A 1 85 ? 3.043 -8.396 2.233 1.00 76.38 85 LEU A CA 1
ATOM 632 C C . LEU A 1 85 ? 3.814 -7.369 1.407 1.00 76.38 85 LEU A C 1
ATOM 634 O O . LEU A 1 85 ? 4.301 -7.712 0.336 1.00 76.38 85 LEU A O 1
ATOM 638 N N . LEU A 1 86 ? 4.006 -6.152 1.917 1.00 76.38 86 LEU A N 1
ATOM 639 C CA . LEU A 1 86 ? 4.787 -5.121 1.234 1.00 76.38 86 LEU A CA 1
ATOM 640 C C . LEU A 1 86 ? 6.254 -5.538 1.072 1.00 76.38 86 LEU A C 1
ATOM 642 O O . LEU A 1 86 ? 6.823 -5.370 -0.004 1.00 76.38 86 LEU A O 1
ATOM 646 N N . GLY A 1 87 ? 6.855 -6.106 2.122 1.00 76.69 87 GLY A N 1
ATOM 647 C CA . GLY A 1 87 ? 8.238 -6.580 2.104 1.00 76.69 87 GLY A CA 1
ATOM 648 C C . GLY A 1 87 ? 8.445 -7.739 1.130 1.00 76.69 87 GLY A C 1
ATOM 649 O O . GLY A 1 87 ? 9.359 -7.698 0.307 1.00 76.69 87 GLY A O 1
ATOM 650 N N . GLY A 1 88 ? 7.560 -8.739 1.159 1.00 76.50 88 GLY A N 1
ATOM 651 C CA . GLY A 1 88 ? 7.588 -9.856 0.214 1.00 76.50 88 GLY A CA 1
ATOM 652 C C . GLY A 1 88 ? 7.402 -9.394 -1.229 1.00 76.50 88 GLY A C 1
ATOM 653 O O . GLY A 1 88 ? 8.087 -9.865 -2.135 1.00 76.50 88 GLY A O 1
ATOM 654 N N . LEU A 1 89 ? 6.530 -8.411 -1.446 1.00 72.12 89 LEU A N 1
ATOM 655 C CA . LEU A 1 89 ? 6.274 -7.879 -2.773 1.00 72.12 89 LEU A CA 1
ATOM 656 C C . LEU A 1 89 ? 7.438 -7.020 -3.281 1.00 72.12 89 LEU A C 1
ATOM 658 O O . LEU A 1 89 ? 7.795 -7.137 -4.448 1.00 72.12 89 LEU A O 1
ATOM 662 N N . PHE A 1 90 ? 8.095 -6.239 -2.418 1.00 72.19 90 PHE A N 1
ATOM 663 C CA . PHE A 1 90 ? 9.321 -5.512 -2.761 1.00 72.19 90 PHE A CA 1
ATOM 664 C C . PHE A 1 90 ? 10.463 -6.462 -3.130 1.00 72.19 90 PHE A C 1
ATOM 666 O O . PHE A 1 90 ? 11.149 -6.231 -4.122 1.00 72.19 90 PHE A O 1
ATOM 673 N N . LEU A 1 91 ? 10.629 -7.560 -2.387 1.00 75.56 91 LEU A N 1
ATOM 674 C CA . LEU A 1 91 ? 11.594 -8.606 -2.732 1.00 75.56 91 LEU A CA 1
ATOM 675 C C . LEU A 1 91 ? 11.273 -9.243 -4.086 1.00 75.56 91 LEU A C 1
ATOM 677 O O . LEU A 1 91 ? 12.169 -9.426 -4.904 1.00 75.56 91 LEU A O 1
ATOM 681 N N . LEU A 1 92 ? 9.999 -9.525 -4.357 1.00 73.19 92 LEU A N 1
ATOM 682 C CA . LEU A 1 92 ? 9.568 -10.095 -5.632 1.00 73.19 92 LEU A CA 1
ATOM 683 C C . LEU A 1 92 ? 9.798 -9.119 -6.794 1.00 73.19 92 LEU A C 1
ATOM 685 O O . LEU A 1 92 ? 10.310 -9.515 -7.837 1.00 73.19 92 LEU A O 1
ATOM 689 N N . VAL A 1 93 ? 9.501 -7.831 -6.604 1.00 69.38 93 VAL A N 1
ATOM 690 C CA . VAL A 1 93 ? 9.816 -6.763 -7.567 1.00 69.38 93 VAL A CA 1
ATOM 691 C C . VAL A 1 93 ? 11.326 -6.696 -7.803 1.00 69.38 93 VAL A C 1
ATOM 693 O O . VAL A 1 93 ? 11.757 -6.712 -8.951 1.00 69.38 93 VAL A O 1
ATOM 696 N N . ALA A 1 94 ? 12.133 -6.664 -6.741 1.00 68.00 94 ALA A N 1
ATOM 697 C CA . ALA A 1 94 ? 13.589 -6.593 -6.831 1.00 68.00 94 ALA A CA 1
ATOM 698 C C . ALA A 1 94 ? 14.202 -7.820 -7.523 1.00 68.00 94 ALA A C 1
ATOM 700 O O . ALA A 1 94 ? 15.239 -7.698 -8.167 1.00 68.00 94 ALA A O 1
ATOM 701 N N . HIS A 1 95 ? 13.559 -8.985 -7.414 1.00 72.31 95 HIS A N 1
ATOM 702 C CA . HIS A 1 95 ? 14.038 -10.211 -8.041 1.00 72.31 95 HIS A CA 1
ATOM 703 C C . HIS A 1 95 ? 13.582 -10.366 -9.502 1.00 72.31 95 HIS A C 1
ATOM 705 O O . HIS A 1 95 ? 14.314 -10.934 -10.314 1.00 72.31 95 HIS A O 1
ATOM 711 N N . VAL A 1 96 ? 12.379 -9.891 -9.846 1.00 67.50 96 VAL A N 1
ATOM 712 C CA . VAL A 1 96 ? 11.801 -9.999 -11.199 1.00 67.50 96 VAL A CA 1
ATOM 713 C C . VAL A 1 96 ? 12.258 -8.860 -12.111 1.00 67.50 96 VAL A C 1
ATOM 715 O O . VAL A 1 96 ? 12.384 -9.056 -13.323 1.00 67.50 96 VAL A O 1
ATOM 718 N N . LEU A 1 97 ? 12.497 -7.662 -11.570 1.00 61.53 97 LEU A N 1
ATOM 719 C CA . LEU A 1 97 ? 13.093 -6.591 -12.358 1.00 61.53 97 LEU A CA 1
ATOM 720 C C . LEU A 1 97 ? 14.583 -6.889 -12.556 1.00 61.53 97 LEU A C 1
ATOM 722 O O . LEU A 1 97 ? 15.269 -7.232 -11.595 1.00 61.53 97 LEU A O 1
ATOM 726 N N . PRO A 1 98 ? 15.108 -6.729 -13.785 1.00 56.88 98 PRO A N 1
ATOM 727 C CA . PRO A 1 98 ? 16.545 -6.790 -13.986 1.00 56.88 98 PRO A CA 1
ATOM 728 C C . PRO A 1 98 ? 17.193 -5.738 -13.076 1.00 56.88 98 PRO A C 1
ATOM 730 O O . PRO A 1 98 ? 16.672 -4.616 -13.006 1.00 56.88 98 PRO A O 1
ATOM 733 N N . PRO A 1 99 ? 18.296 -6.066 -12.378 1.00 59.97 99 PRO A N 1
ATOM 734 C CA . PRO A 1 99 ? 19.010 -5.078 -11.589 1.00 59.97 99 PRO A CA 1
ATOM 735 C C . PRO A 1 99 ? 19.301 -3.884 -12.497 1.00 59.97 99 PRO A C 1
ATOM 737 O O . PRO A 1 99 ? 19.784 -4.054 -13.621 1.00 59.97 99 PRO A O 1
ATOM 740 N N . LEU A 1 100 ? 18.963 -2.679 -12.032 1.00 56.31 100 LEU A N 1
ATOM 741 C CA . LEU A 1 100 ? 19.442 -1.441 -12.633 1.00 56.31 100 LEU A CA 1
ATOM 742 C C . LEU A 1 100 ? 20.959 -1.436 -12.446 1.00 56.31 100 LEU A C 1
ATOM 744 O O . LEU A 1 100 ? 21.475 -0.862 -11.492 1.00 56.31 100 LEU A O 1
ATOM 748 N N . TYR A 1 101 ? 21.675 -2.140 -13.321 1.00 48.03 101 TYR A N 1
ATOM 749 C CA . TYR A 1 101 ? 23.108 -1.982 -13.449 1.00 48.03 101 TYR A CA 1
ATOM 750 C C . TYR A 1 101 ? 23.326 -0.502 -13.755 1.00 48.03 101 TYR A C 1
ATOM 752 O O . TYR A 1 101 ? 22.946 -0.012 -14.823 1.00 48.03 101 TYR A O 1
ATOM 760 N N . ALA A 1 102 ? 23.923 0.217 -12.802 1.00 55.69 102 ALA A N 1
ATOM 761 C CA . ALA A 1 102 ? 24.740 1.368 -13.143 1.00 55.69 102 ALA A CA 1
ATOM 762 C C . ALA A 1 102 ? 25.627 0.910 -14.306 1.00 55.69 102 ALA A C 1
ATOM 764 O O . ALA A 1 102 ? 26.222 -0.161 -14.193 1.00 55.69 102 ALA A O 1
ATOM 765 N N . ARG A 1 103 ? 25.548 1.633 -15.435 1.00 53.62 103 ARG A N 1
ATOM 766 C CA . ARG A 1 103 ? 26.240 1.419 -16.721 1.00 53.62 103 ARG A CA 1
ATOM 767 C C . ARG A 1 103 ? 27.178 0.198 -16.698 1.00 53.62 103 ARG A C 1
ATOM 769 O O . ARG A 1 103 ? 28.168 0.257 -15.972 1.00 53.62 103 ARG A O 1
ATOM 776 N N . PRO A 1 104 ? 26.905 -0.884 -17.456 1.00 60.97 104 PRO A N 1
ATOM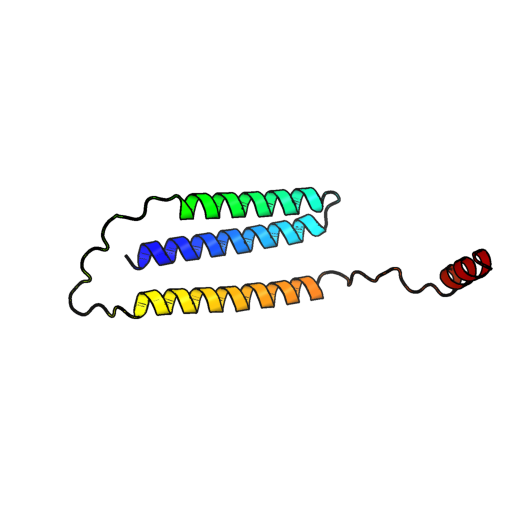 777 C CA . PRO A 1 104 ? 27.763 -2.066 -17.427 1.00 60.97 104 PRO A CA 1
ATOM 778 C C . PRO A 1 10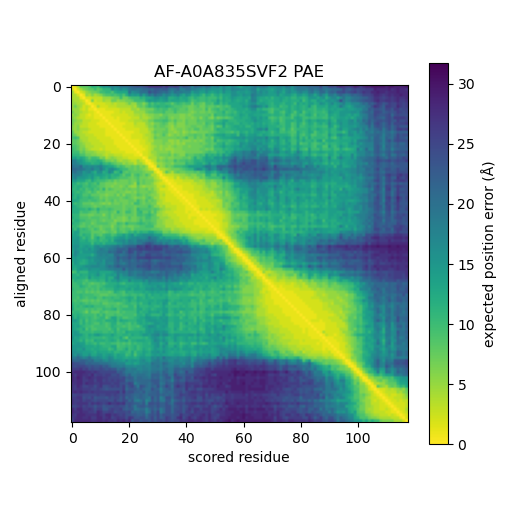4 ? 29.216 -1.630 -17.619 1.00 60.97 104 PRO A C 1
ATOM 780 O O . PRO A 1 104 ? 29.503 -0.902 -18.575 1.00 60.97 104 PRO A O 1
ATOM 783 N N . LEU A 1 105 ? 30.076 -2.019 -16.668 1.00 60.91 105 LEU A N 1
ATOM 784 C CA . LEU A 1 105 ? 31.491 -1.660 -16.623 1.00 60.91 105 LEU A CA 1
ATOM 785 C C . LEU A 1 105 ? 32.122 -2.139 -17.928 1.00 60.91 105 LEU A C 1
ATOM 787 O O . LEU A 1 105 ? 32.411 -3.320 -18.124 1.00 60.91 105 LEU A O 1
ATOM 791 N N . SER A 1 106 ? 32.221 -1.223 -18.877 1.00 69.88 106 SER A N 1
ATOM 792 C CA . SER A 1 106 ? 32.695 -1.502 -20.218 1.00 69.88 106 SER A CA 1
ATOM 793 C C . SER A 1 106 ? 34.101 -0.965 -20.231 1.00 69.88 106 SER A C 1
ATOM 795 O O . SER A 1 106 ? 34.325 0.190 -20.572 1.00 69.88 106 SER A O 1
ATOM 797 N N . TYR A 1 107 ? 35.049 -1.823 -19.843 1.00 67.62 107 TYR A N 1
ATOM 798 C CA . TYR A 1 107 ? 36.472 -1.482 -19.763 1.00 67.62 107 TYR A CA 1
ATOM 799 C C . TYR A 1 107 ? 36.947 -0.721 -21.005 1.00 67.62 107 TYR A C 1
ATOM 801 O O . T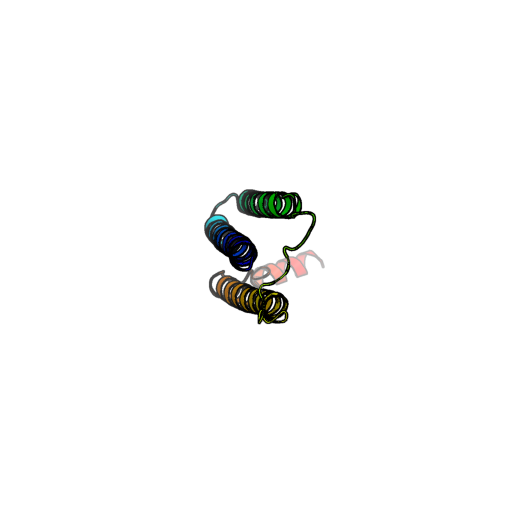YR A 1 107 ? 37.707 0.232 -20.907 1.00 67.62 107 TYR A O 1
ATOM 809 N N . HIS A 1 108 ? 36.433 -1.088 -22.180 1.00 73.50 108 HIS A N 1
ATOM 810 C CA . HIS A 1 108 ? 36.789 -0.439 -23.433 1.00 73.50 108 HIS A CA 1
ATOM 811 C C . HIS A 1 108 ? 36.284 1.009 -23.568 1.00 73.50 108 HIS A C 1
ATOM 813 O O . HIS A 1 108 ? 36.954 1.816 -24.205 1.00 73.50 108 HIS A O 1
ATOM 819 N N . LEU A 1 109 ? 35.119 1.339 -23.001 1.00 74.25 109 LEU A N 1
ATOM 820 C CA . LEU A 1 109 ? 34.561 2.694 -23.006 1.00 74.25 109 LEU A CA 1
ATOM 821 C C . LEU A 1 109 ? 35.126 3.528 -21.853 1.00 74.25 109 LEU A C 1
ATOM 823 O O . LEU A 1 109 ? 35.493 4.675 -22.084 1.00 74.25 109 LEU A O 1
ATOM 827 N N . ASP A 1 110 ? 35.285 2.941 -20.665 1.00 74.12 110 ASP A N 1
ATOM 828 C CA . ASP A 1 110 ? 35.822 3.648 -19.497 1.00 74.12 110 ASP A CA 1
ATOM 829 C C . ASP A 1 110 ? 37.307 4.021 -19.691 1.00 74.12 110 ASP A C 1
ATOM 831 O O . ASP A 1 110 ? 37.703 5.137 -19.369 1.00 74.12 110 ASP A O 1
ATOM 835 N N . ILE A 1 111 ? 38.125 3.166 -20.328 1.00 77.56 111 ILE A N 1
ATOM 836 C CA . ILE A 1 111 ? 39.533 3.493 -20.650 1.00 77.56 111 ILE A CA 1
ATOM 837 C C . ILE A 1 111 ? 39.634 4.635 -21.678 1.00 77.56 111 ILE A C 1
ATOM 839 O O . ILE A 1 111 ? 40.543 5.465 -21.604 1.00 77.56 111 ILE A O 1
ATOM 843 N N . LEU A 1 112 ? 38.722 4.692 -22.654 1.00 76.81 112 LEU A N 1
ATOM 844 C CA . LEU A 1 112 ? 38.697 5.769 -23.653 1.00 76.81 112 LEU A CA 1
ATOM 845 C C . LEU A 1 112 ? 38.241 7.101 -23.048 1.00 76.81 112 LEU A C 1
ATOM 847 O O . LEU A 1 112 ? 38.689 8.161 -23.487 1.00 76.81 112 LEU A O 1
ATOM 851 N N . GLU A 1 113 ? 37.355 7.046 -22.057 1.00 77.88 113 GLU A N 1
ATOM 852 C CA . GLU A 1 113 ? 36.857 8.207 -21.325 1.00 77.88 113 GLU A CA 1
ATOM 853 C C . GLU A 1 113 ? 37.937 8.769 -20.379 1.00 77.88 113 GLU A C 1
ATOM 855 O O . GLU A 1 113 ? 38.157 9.981 -20.363 1.00 77.88 113 GLU A O 1
ATOM 860 N N . GLU A 1 114 ? 38.702 7.897 -19.710 1.00 77.31 114 GLU A N 1
ATOM 861 C CA . GLU A 1 114 ? 39.868 8.260 -18.889 1.00 77.31 114 GLU A CA 1
ATOM 862 C C . GLU A 1 114 ? 40.984 8.900 -19.738 1.00 77.31 114 GLU A C 1
ATOM 864 O O . GLU A 1 114 ? 41.466 9.987 -19.423 1.00 77.31 114 GLU A O 1
ATOM 869 N N . ARG A 1 115 ? 41.337 8.290 -20.881 1.00 73.06 115 ARG A N 1
ATOM 870 C CA . ARG A 1 115 ? 42.377 8.805 -21.795 1.00 73.06 115 ARG A CA 1
ATOM 871 C C . ARG A 1 115 ? 42.001 10.145 -22.439 1.00 73.06 115 ARG A C 1
ATOM 873 O O . ARG A 1 115 ? 42.881 10.886 -22.851 1.00 73.06 115 ARG A O 1
ATOM 880 N N . ARG A 1 116 ? 40.709 10.462 -22.570 1.00 74.12 116 ARG A N 1
ATOM 881 C CA . ARG A 1 116 ? 40.247 11.764 -23.085 1.00 74.12 116 ARG A CA 1
ATOM 882 C C . ARG A 1 116 ? 40.373 12.880 -22.037 1.00 74.12 116 ARG A C 1
ATOM 884 O O . ARG A 1 116 ? 40.380 14.049 -22.411 1.00 74.12 116 ARG A O 1
ATOM 891 N N . ARG A 1 117 ? 40.405 12.537 -20.744 1.00 72.19 117 ARG A N 1
ATOM 892 C CA . ARG A 1 117 ? 40.522 13.500 -19.636 1.00 72.19 117 ARG A CA 1
ATOM 893 C C . ARG A 1 117 ? 41.958 13.934 -19.340 1.00 72.19 117 ARG A C 1
ATOM 895 O O . ARG A 1 117 ? 42.123 15.007 -18.766 1.00 72.19 117 ARG A O 1
ATOM 902 N N . THR A 1 118 ? 42.944 13.105 -19.676 1.00 61.25 118 THR A N 1
ATOM 903 C CA . THR A 1 118 ? 44.386 13.402 -19.599 1.00 61.25 118 THR A CA 1
ATOM 904 C C . THR A 1 118 ? 44.881 14.066 -20.870 1.00 61.25 118 THR A C 1
ATOM 906 O O . THR A 1 118 ? 45.642 15.048 -20.758 1.00 61.25 118 THR A O 1
#

Organism: Chlamydomonas incerta (NCBI:txid51695)

Solvent-accessible surface area (backbone atoms only — not comparable to full-atom values): 7052 Å² total; per-residue (Å²): 113,71,65,61,56,50,52,52,55,50,50,53,50,52,54,50,54,50,36,51,53,50,39,59,59,28,65,76,43,97,58,35,69,64,43,48,52,51,39,52,48,54,52,51,50,54,52,49,52,62,67,67,47,85,71,75,94,62,84,74,81,74,61,93,89,63,66,77,62,56,60,64,50,51,52,52,51,49,53,53,51,48,51,52,52,53,51,54,48,50,52,49,49,62,68,71,43,77,76,84,65,73,74,75,87,44,66,77,57,55,53,53,54,53,63,70,73,108